Protein AF-A0AAD8F9A7-F1 (afdb_monomer)

Foldseek 3Di:
DDKDFDCPPAQWDQQPDDFDKDPAQQDPVSLVVVLVVDPQFPWWKQQNVRSTIGGHRDDDPPPPCPRTDRDPRITIID

Nearest PDB structures (foldseek):
  6ryw-assembly1_A  TM=6.105E-01  e=3.059E-02  Colletotrichum graminicola M1.001
  6ryv-assembly1_A  TM=6.641E-01  e=1.109E-01  Colletotrichum graminicola M1.001
  2yil-assembly1_A  TM=7.018E-01  e=1.530E-01  Sarcocystis muris
  6ryx-assembly1_A  TM=7.129E-01  e=2.110E-01  Colletotrichum graminicola M1.001
  6stx-assembly1_C  TM=6.663E-01  e=4.873E-01  Colletotrichum graminicola M1.001

Structure (mmCIF, N/CA/C/O backbone):
data_AF-A0AAD8F9A7-F1
#
_entry.id   AF-A0AAD8F9A7-F1
#
loop_
_atom_site.group_PDB
_atom_site.id
_atom_site.type_symbol
_atom_site.label_atom_id
_atom_site.label_alt_id
_atom_site.label_comp_id
_atom_site.label_asym_id
_atom_site.label_entity_id
_atom_site.label_seq_id
_atom_site.pdbx_PDB_ins_code
_atom_site.Cartn_x
_atom_site.Cartn_y
_atom_site.Cartn_z
_atom_site.occupancy
_atom_site.B_iso_or_equiv
_atom_site.auth_seq_id
_atom_site.auth_comp_id
_atom_site.auth_asym_id
_atom_site.auth_atom_id
_atom_site.pdbx_PDB_model_num
ATOM 1 N N . SER A 1 1 ? -12.841 -9.363 -2.003 1.00 49.12 1 SER A N 1
ATOM 2 C CA . SER A 1 1 ? -12.804 -7.891 -1.933 1.00 49.12 1 SER A CA 1
ATOM 3 C C . SER A 1 1 ? -12.319 -7.353 -3.263 1.00 49.12 1 SER A C 1
ATOM 5 O O . SER A 1 1 ? -11.317 -7.857 -3.755 1.00 49.12 1 SER A O 1
ATOM 7 N N . ASN A 1 2 ? -13.045 -6.413 -3.873 1.00 54.66 2 ASN A N 1
ATOM 8 C CA . ASN A 1 2 ? -12.640 -5.777 -5.130 1.00 54.66 2 ASN A CA 1
ATOM 9 C C . ASN A 1 2 ? -11.729 -4.592 -4.801 1.00 54.66 2 ASN A C 1
ATOM 11 O O . ASN A 1 2 ? -12.231 -3.559 -4.372 1.00 54.66 2 ASN A O 1
ATOM 15 N N . PHE A 1 3 ? -10.417 -4.764 -4.968 1.00 58.91 3 PHE A N 1
ATOM 16 C CA . PHE A 1 3 ? -9.457 -3.669 -4.838 1.00 58.91 3 PHE A CA 1
ATOM 17 C C . PHE A 1 3 ? -9.486 -2.823 -6.106 1.00 58.91 3 PHE A C 1
ATOM 19 O O . PHE A 1 3 ? -9.356 -3.346 -7.215 1.00 58.91 3 PHE A O 1
ATOM 26 N N . ILE A 1 4 ? -9.641 -1.515 -5.948 1.00 64.31 4 ILE A N 1
ATOM 27 C CA . ILE A 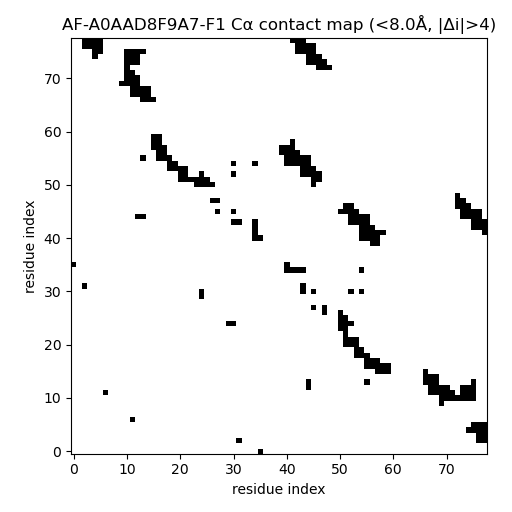1 4 ? -9.606 -0.558 -7.047 1.00 64.31 4 ILE A CA 1
ATOM 28 C C . ILE A 1 4 ? -8.295 0.212 -6.940 1.00 64.31 4 ILE A C 1
ATOM 30 O O . ILE A 1 4 ? -7.937 0.755 -5.892 1.00 64.31 4 ILE A O 1
ATOM 34 N N . ARG A 1 5 ? -7.561 0.279 -8.053 1.00 63.81 5 ARG A N 1
ATOM 35 C CA . ARG A 1 5 ? -6.381 1.136 -8.147 1.00 63.81 5 ARG A CA 1
ATOM 36 C C . ARG A 1 5 ? -6.835 2.590 -8.115 1.00 63.81 5 ARG A C 1
ATOM 38 O O . ARG A 1 5 ? -7.416 3.082 -9.082 1.00 63.81 5 ARG A O 1
ATOM 45 N N . LEU A 1 6 ? 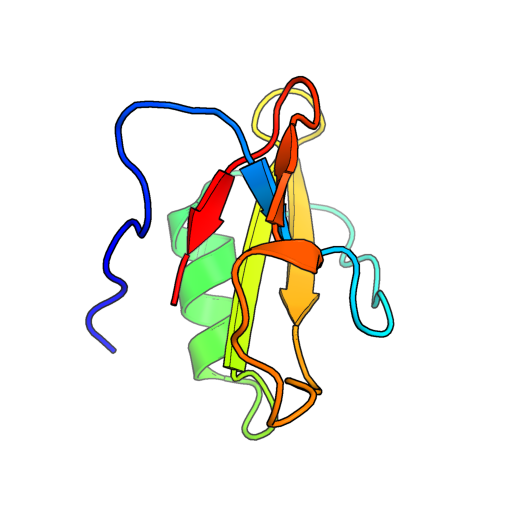-6.564 3.287 -7.020 1.00 58.78 6 LEU A N 1
ATOM 46 C CA . LEU A 1 6 ? -6.809 4.721 -6.936 1.00 58.78 6 LEU A CA 1
ATOM 47 C C . LEU A 1 6 ? -5.588 5.440 -7.526 1.00 58.78 6 LEU A C 1
ATOM 49 O O . LEU A 1 6 ? -4.466 5.177 -7.112 1.00 58.78 6 LEU A O 1
ATOM 53 N N . ASN A 1 7 ? -5.801 6.342 -8.493 1.00 56.19 7 ASN A N 1
ATOM 54 C CA . ASN A 1 7 ? -4.745 7.055 -9.238 1.00 56.19 7 ASN A CA 1
ATOM 55 C C . ASN A 1 7 ? -3.869 6.167 -10.151 1.00 56.19 7 ASN A C 1
ATOM 57 O O . ASN A 1 7 ? -2.693 5.921 -9.899 1.00 56.19 7 ASN A O 1
ATOM 61 N N . VAL A 1 8 ? -4.428 5.758 -11.294 1.00 51.41 8 VAL A N 1
ATOM 62 C CA . VAL A 1 8 ? -3.725 5.026 -12.371 1.00 51.41 8 VAL A CA 1
ATOM 63 C C . VAL A 1 8 ? -2.538 5.777 -13.000 1.00 51.41 8 VAL A C 1
ATOM 65 O O . VAL A 1 8 ? -1.706 5.144 -13.643 1.00 51.41 8 VAL A O 1
ATOM 68 N N . THR A 1 9 ? -2.439 7.097 -12.824 1.00 51.28 9 THR A N 1
ATOM 69 C CA . THR A 1 9 ? -1.481 7.961 -13.536 1.00 51.28 9 THR A CA 1
ATOM 70 C C . THR A 1 9 ? -0.252 8.379 -12.732 1.00 51.28 9 THR A C 1
ATOM 72 O O . THR A 1 9 ? 0.686 8.900 -13.326 1.00 51.28 9 THR A O 1
ATOM 75 N N . LEU A 1 10 ? -0.203 8.162 -11.414 1.00 58.44 10 LEU A N 1
ATOM 76 C CA . LEU A 1 10 ? 0.948 8.553 -10.594 1.00 58.44 10 LEU A CA 1
ATOM 77 C C . LEU A 1 10 ? 1.220 7.480 -9.539 1.00 58.44 10 LEU A C 1
ATOM 79 O O . LEU A 1 10 ? 0.378 7.253 -8.676 1.00 58.44 10 LEU A O 1
ATOM 83 N N . SER A 1 11 ? 2.402 6.861 -9.594 1.00 69.31 11 SER A N 1
ATOM 84 C CA . SER A 1 11 ? 2.950 5.988 -8.548 1.00 69.31 11 SER A CA 1
ATOM 85 C C . SER A 1 11 ? 2.987 6.732 -7.210 1.00 69.31 11 SER A C 1
ATOM 87 O O . SER A 1 11 ? 3.917 7.490 -6.918 1.00 69.31 11 SER A O 1
ATOM 89 N N . ARG A 1 12 ? 1.909 6.603 -6.434 1.00 83.25 12 ARG A N 1
ATOM 90 C CA . ARG A 1 12 ? 1.730 7.263 -5.144 1.00 83.25 12 ARG A CA 1
ATOM 91 C C . ARG A 1 12 ? 1.465 6.229 -4.063 1.00 83.25 12 ARG A C 1
ATOM 93 O O . ARG A 1 12 ? 0.651 5.327 -4.249 1.00 83.25 12 ARG A O 1
ATOM 100 N N . CYS A 1 13 ? 2.121 6.431 -2.932 1.00 85.00 13 CYS A N 1
ATOM 101 C CA . CYS A 1 13 ? 1.927 5.695 -1.689 1.00 85.00 13 CYS A CA 1
ATOM 102 C C . CYS A 1 13 ? 1.058 6.523 -0.746 1.00 85.00 13 CYS A C 1
ATOM 104 O O . CYS A 1 13 ? 1.193 7.751 -0.691 1.00 85.00 13 CYS A O 1
ATOM 106 N N . TYR A 1 14 ? 0.235 5.854 0.053 1.00 84.75 14 TYR A N 1
ATOM 107 C CA . TYR A 1 14 ? -0.321 6.451 1.259 1.00 84.75 14 TYR A CA 1
ATOM 108 C C . TYR A 1 14 ? 0.758 6.497 2.348 1.00 84.75 14 TYR A C 1
ATOM 110 O O . TYR A 1 14 ? 1.313 5.462 2.700 1.00 84.75 14 TYR A O 1
ATOM 118 N N . THR A 1 15 ? 1.064 7.678 2.887 1.00 77.31 15 THR A N 1
ATOM 119 C CA . THR A 1 15 ? 2.128 7.865 3.899 1.00 77.31 15 THR A CA 1
ATOM 120 C C . THR A 1 15 ? 1.587 8.134 5.308 1.00 77.31 15 THR A C 1
ATOM 122 O O . THR A 1 15 ? 2.335 8.573 6.176 1.00 77.31 15 THR A O 1
ATOM 125 N N . GLY A 1 16 ? 0.277 7.968 5.522 1.00 65.69 16 GLY A N 1
ATOM 126 C CA . GLY A 1 16 ? -0.428 8.471 6.704 1.00 65.69 16 GLY A CA 1
ATOM 127 C C . GLY A 1 16 ? -0.559 7.520 7.897 1.00 65.69 16 GLY A C 1
ATOM 128 O O . GLY A 1 16 ? -1.113 7.958 8.898 1.00 65.69 16 GLY A O 1
ATOM 129 N N . ALA A 1 17 ? -0.117 6.256 7.826 1.00 61.03 17 ALA A N 1
ATOM 130 C CA . ALA A 1 17 ? -0.264 5.321 8.950 1.00 61.03 17 ALA A CA 1
ATOM 131 C C . ALA A 1 17 ? 0.724 4.144 8.953 1.00 61.03 17 ALA A C 1
ATOM 133 O O . ALA A 1 17 ? 1.347 3.837 7.939 1.00 61.03 17 ALA A O 1
ATOM 134 N N . LEU A 1 18 ? 0.827 3.536 10.142 1.00 57.03 18 LEU A N 1
ATOM 135 C CA . LEU A 1 18 ? 1.791 2.540 10.618 1.00 57.03 18 LEU A 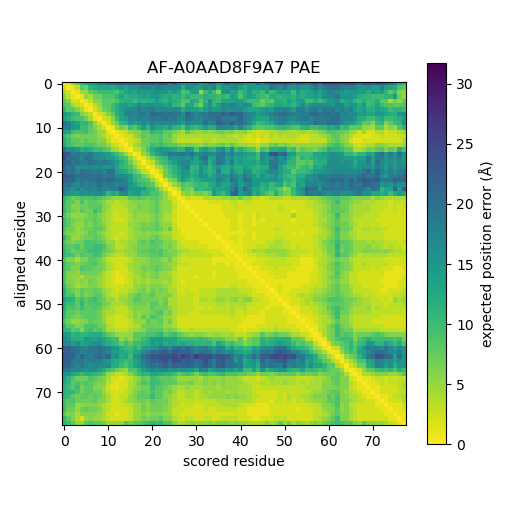CA 1
ATOM 136 C C . LEU A 1 18 ? 1.979 1.319 9.706 1.00 57.03 18 LEU A C 1
ATOM 138 O O . LEU A 1 18 ? 1.028 0.690 9.252 1.00 57.03 18 LEU A O 1
ATOM 142 N N . TYR A 1 19 ? 3.253 0.973 9.532 1.00 57.06 19 TYR A N 1
ATOM 143 C CA . TYR A 1 19 ? 3.758 -0.110 8.701 1.00 57.06 19 TYR A CA 1
ATOM 144 C C . TYR A 1 19 ? 3.930 -1.380 9.538 1.00 57.06 19 TYR A C 1
ATOM 146 O O . TYR A 1 19 ? 4.624 -1.362 10.554 1.00 57.06 19 TYR A O 1
ATOM 154 N N . ALA A 1 20 ? 3.370 -2.499 9.086 1.00 55.62 20 ALA A N 1
ATOM 155 C CA . ALA A 1 20 ? 3.822 -3.820 9.510 1.00 55.62 20 ALA A CA 1
ATOM 156 C C . ALA A 1 20 ? 4.536 -4.470 8.314 1.00 55.62 20 ALA A C 1
ATOM 158 O O . ALA A 1 20 ? 3.850 -4.910 7.389 1.00 55.62 20 ALA A O 1
ATOM 159 N N . PRO A 1 21 ? 5.883 -4.506 8.274 1.00 53.09 21 PRO A N 1
ATOM 160 C CA . PRO A 1 21 ? 6.593 -5.164 7.188 1.00 53.09 21 PRO A CA 1
ATOM 161 C C . PRO A 1 21 ? 6.299 -6.662 7.247 1.00 53.09 21 PRO A C 1
ATOM 163 O O . PRO A 1 21 ? 6.708 -7.353 8.180 1.00 53.09 21 PRO A O 1
ATOM 166 N N . LEU A 1 22 ? 5.581 -7.170 6.248 1.00 55.31 22 LEU A N 1
ATOM 167 C CA . LEU A 1 22 ? 5.403 -8.605 6.069 1.00 55.31 22 LEU A CA 1
ATOM 168 C C . LEU A 1 22 ? 6.422 -9.077 5.042 1.00 55.31 22 LEU A C 1
ATOM 170 O O . LEU A 1 22 ? 6.391 -8.707 3.869 1.00 55.31 22 LEU A O 1
ATOM 174 N N . SER A 1 23 ? 7.392 -9.845 5.525 1.00 53.75 23 SER A N 1
ATOM 175 C CA . SER A 1 23 ? 8.477 -10.364 4.713 1.00 53.75 23 SER A CA 1
ATOM 176 C C . SER A 1 23 ? 7.945 -11.456 3.784 1.00 53.75 23 SER A C 1
ATOM 178 O O . SER A 1 23 ? 7.448 -12.485 4.236 1.00 53.75 23 SER A O 1
ATOM 180 N N . SER A 1 24 ? 8.101 -11.219 2.475 1.00 56.28 24 SER A N 1
ATOM 181 C CA . SER A 1 24 ? 7.846 -12.112 1.327 1.00 56.28 24 SER A CA 1
ATOM 182 C C . SER A 1 24 ? 6.443 -12.125 0.695 1.00 56.28 24 SER A C 1
ATOM 184 O O . SER A 1 24 ? 5.882 -13.181 0.419 1.00 56.28 24 SER A O 1
ATOM 186 N N . ILE A 1 25 ? 5.915 -10.951 0.333 1.00 60.94 25 ILE A N 1
ATOM 187 C CA . ILE A 1 25 ? 4.796 -10.868 -0.619 1.00 60.94 25 ILE A CA 1
ATOM 188 C C . ILE A 1 25 ? 5.329 -10.735 -2.048 1.00 60.94 25 ILE A C 1
ATOM 190 O O . ILE A 1 25 ? 5.806 -9.684 -2.465 1.00 60.94 25 ILE A O 1
ATOM 194 N N . VAL A 1 26 ? 5.255 -11.831 -2.809 1.00 66.81 26 VAL A N 1
ATOM 195 C CA . VAL A 1 26 ? 5.813 -11.910 -4.169 1.00 66.81 26 VAL A CA 1
ATOM 196 C C . VAL A 1 26 ? 4.963 -11.119 -5.157 1.00 66.81 26 VAL A C 1
ATOM 198 O O . VAL A 1 26 ? 5.510 -10.472 -6.051 1.00 66.81 26 VAL A O 1
ATOM 201 N N . GLN A 1 27 ? 3.638 -11.147 -5.002 1.00 82.75 27 GLN A N 1
ATOM 202 C CA . GLN A 1 27 ? 2.711 -10.554 -5.957 1.00 82.75 27 GLN A CA 1
ATOM 203 C C . GLN A 1 27 ? 1.686 -9.643 -5.281 1.00 82.75 27 GLN A C 1
ATOM 205 O O . GLN A 1 27 ? 1.282 -9.852 -4.140 1.00 82.75 27 GLN A O 1
ATOM 210 N N . LEU A 1 28 ? 1.185 -8.662 -6.036 1.00 83.94 28 LEU A N 1
ATOM 211 C CA . LEU A 1 28 ? 0.087 -7.789 -5.609 1.00 83.94 28 LEU A CA 1
ATOM 212 C C . LEU A 1 28 ? -1.129 -8.579 -5.093 1.00 83.94 28 LEU A C 1
ATOM 214 O O . LEU A 1 28 ? -1.808 -8.143 -4.168 1.00 83.94 28 LEU A O 1
ATOM 218 N N . ILE A 1 29 ? -1.423 -9.745 -5.671 1.00 86.75 29 ILE A N 1
ATOM 219 C CA . ILE A 1 29 ? -2.564 -10.549 -5.227 1.00 86.75 29 ILE A CA 1
ATOM 220 C C . ILE A 1 29 ? -2.390 -11.061 -3.791 1.00 86.75 29 ILE A C 1
ATOM 222 O O . ILE A 1 29 ? -3.367 -11.106 -3.045 1.00 86.75 29 ILE A O 1
ATOM 226 N N . ASP A 1 30 ? -1.160 -11.356 -3.368 1.00 84.56 30 ASP A N 1
ATOM 227 C CA . ASP A 1 30 ? -0.880 -11.805 -2.004 1.00 84.56 30 ASP A CA 1
ATOM 228 C C . ASP A 1 30 ? -1.069 -10.648 -1.011 1.00 84.56 30 ASP A C 1
ATOM 230 O O . ASP A 1 30 ? -1.639 -10.847 0.062 1.00 84.56 30 ASP A O 1
ATOM 234 N N . CYS A 1 31 ? -0.695 -9.418 -1.398 1.00 84.56 31 CYS A N 1
ATOM 235 C CA . CYS A 1 31 ? -1.004 -8.193 -0.645 1.00 84.56 31 CYS A CA 1
ATOM 236 C C . CYS A 1 31 ? -2.508 -8.033 -0.423 1.00 84.56 31 CYS A C 1
ATOM 238 O O . CYS A 1 31 ? -2.970 -7.792 0.694 1.00 84.56 31 CYS A O 1
ATOM 240 N N . CYS A 1 32 ? -3.276 -8.167 -1.503 1.00 86.25 32 CYS A N 1
ATOM 241 C CA . CYS A 1 32 ? -4.726 -8.044 -1.482 1.00 86.25 32 CYS A CA 1
ATOM 242 C C . CYS A 1 32 ? -5.362 -9.127 -0.599 1.00 86.25 32 CYS A C 1
ATOM 244 O O . CYS A 1 32 ? -6.235 -8.834 0.220 1.00 86.25 32 CYS A O 1
ATOM 246 N N . ALA A 1 33 ? -4.910 -10.377 -0.734 1.00 86.75 33 ALA A N 1
ATOM 247 C CA . ALA A 1 33 ? -5.398 -11.505 0.054 1.00 86.75 33 ALA A CA 1
ATOM 248 C C . ALA A 1 33 ? -5.091 -11.334 1.547 1.00 86.75 33 ALA A C 1
ATOM 250 O O . ALA A 1 33 ? -5.935 -11.618 2.396 1.00 86.75 33 ALA A O 1
ATOM 251 N N . LEU A 1 34 ? -3.900 -10.840 1.874 1.00 82.62 34 LEU A N 1
ATOM 252 C CA . LEU A 1 34 ? -3.498 -10.534 3.237 1.00 82.62 34 LEU A CA 1
ATOM 253 C C . LEU A 1 34 ? -4.345 -9.404 3.837 1.00 82.62 34 LEU A C 1
ATOM 255 O O . LEU A 1 34 ? -4.875 -9.559 4.935 1.00 82.62 34 LEU A O 1
ATOM 259 N N . CYS A 1 35 ? -4.519 -8.299 3.110 1.00 85.44 35 CYS A N 1
ATOM 260 C CA . CYS A 1 35 ? -5.378 -7.200 3.541 1.00 85.44 35 CYS A CA 1
ATOM 261 C C . CYS A 1 35 ? -6.820 -7.679 3.775 1.00 85.44 35 CYS A C 1
ATOM 263 O O . CYS A 1 35 ? -7.434 -7.318 4.771 1.00 85.44 35 CYS A O 1
ATOM 265 N N . ALA A 1 36 ? -7.337 -8.578 2.931 1.00 86.75 36 ALA A N 1
ATOM 266 C CA . ALA A 1 36 ? -8.661 -9.173 3.121 1.00 86.75 36 ALA A CA 1
ATOM 267 C C . ALA A 1 36 ? -8.776 -10.059 4.380 1.00 86.75 36 ALA A C 1
ATOM 269 O O . ALA A 1 36 ? -9.874 -10.210 4.911 1.00 86.75 36 ALA A O 1
ATOM 270 N N . LYS A 1 37 ? -7.671 -10.643 4.863 1.00 86.06 37 LYS A N 1
ATOM 271 C CA . LYS A 1 37 ? -7.634 -11.421 6.116 1.00 86.06 37 LYS A CA 1
ATOM 272 C C . LYS A 1 37 ? -7.519 -10.539 7.360 1.00 86.06 37 LYS A C 1
ATOM 274 O O . LYS A 1 37 ? -7.930 -10.961 8.437 1.00 86.06 37 LYS A O 1
ATOM 279 N N . TYR A 1 38 ? -6.945 -9.346 7.234 1.00 84.25 38 TYR A N 1
ATOM 280 C CA . TYR A 1 38 ? -6.725 -8.446 8.359 1.00 84.25 38 TYR A CA 1
ATOM 281 C C . TYR A 1 38 ? -7.894 -7.466 8.488 1.00 84.25 38 TYR A C 1
ATOM 283 O O . TYR A 1 38 ? -8.022 -6.534 7.702 1.00 84.25 38 TYR A O 1
ATOM 291 N N . SER A 1 39 ? -8.757 -7.658 9.490 1.00 85.62 39 SE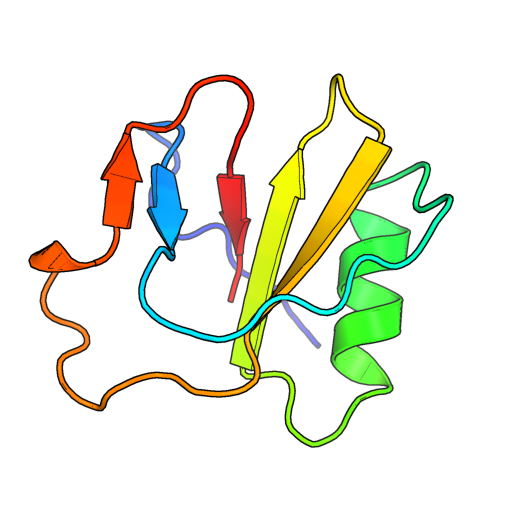R A N 1
ATOM 292 C CA . SER A 1 39 ? -10.019 -6.909 9.648 1.00 85.62 39 SER A CA 1
ATOM 293 C C . SER A 1 39 ? -9.853 -5.388 9.762 1.00 85.62 39 SER A C 1
ATOM 295 O O . SER A 1 39 ? -10.769 -4.634 9.428 1.00 85.62 39 SER A O 1
ATOM 297 N N . LEU A 1 40 ? -8.685 -4.928 10.216 1.00 84.12 40 LEU A N 1
ATOM 298 C CA . LEU A 1 40 ? -8.357 -3.507 10.314 1.00 84.12 40 LEU A CA 1
ATOM 299 C C . LEU A 1 40 ? -7.779 -2.936 9.016 1.00 84.12 40 LEU A C 1
ATOM 301 O O . LEU A 1 40 ? -7.638 -1.724 8.921 1.00 84.12 40 LEU A O 1
ATOM 305 N N . CYS A 1 41 ? -7.459 -3.759 8.014 1.00 84.75 41 CYS A N 1
ATOM 306 C CA . CYS A 1 41 ? -6.893 -3.265 6.768 1.00 84.75 41 CYS A CA 1
ATOM 307 C C . CYS A 1 41 ? -7.901 -2.387 6.016 1.00 84.75 41 CYS A C 1
ATOM 309 O O . CYS A 1 41 ? -9.057 -2.753 5.800 1.00 84.75 41 CYS A O 1
ATOM 311 N N . LYS A 1 42 ? -7.439 -1.208 5.612 1.00 84.25 42 LYS A N 1
ATOM 312 C CA . LYS A 1 42 ? -8.176 -0.185 4.866 1.00 84.25 42 LYS A CA 1
ATOM 313 C C . LYS A 1 42 ? -7.580 0.089 3.483 1.00 84.25 42 LYS A C 1
ATOM 315 O O . LYS A 1 42 ? -8.144 0.887 2.740 1.00 84.25 42 LYS A O 1
ATOM 320 N N . GLY A 1 43 ? -6.440 -0.519 3.158 1.00 85.00 43 GLY A N 1
ATOM 321 C CA . GLY A 1 43 ? -5.747 -0.399 1.877 1.00 85.00 43 GLY A CA 1
ATOM 322 C C . GLY A 1 43 ? -4.329 -0.963 1.951 1.00 85.00 43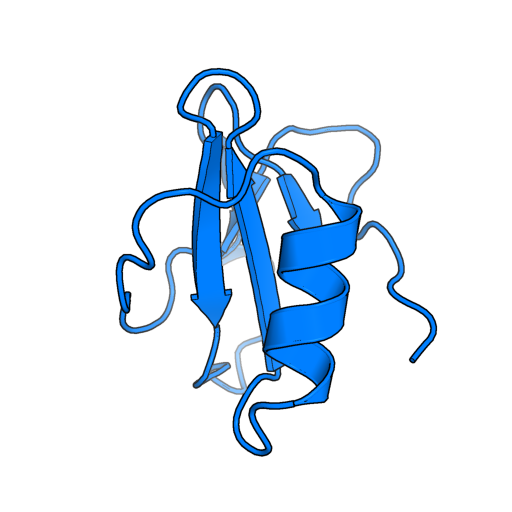 GLY A C 1
ATOM 323 O O . GLY A 1 43 ? -3.892 -1.415 3.008 1.00 85.00 43 GLY A O 1
ATOM 324 N N . ILE A 1 44 ? -3.607 -0.922 0.836 1.00 86.62 44 ILE A N 1
ATOM 325 C CA . ILE A 1 44 ? -2.225 -1.406 0.737 1.00 86.62 44 ILE A CA 1
ATOM 326 C C . ILE A 1 44 ? -1.349 -0.425 -0.042 1.00 86.62 44 ILE A C 1
ATOM 328 O O . ILE A 1 44 ? -1.812 0.166 -1.015 1.00 86.62 44 ILE A O 1
ATOM 332 N N . ASN A 1 45 ? -0.075 -0.308 0.328 1.00 87.50 45 ASN A N 1
ATOM 333 C CA . ASN A 1 45 ? 0.973 0.145 -0.588 1.00 87.50 45 ASN A CA 1
ATOM 334 C C . ASN A 1 45 ? 1.722 -1.083 -1.103 1.00 87.50 45 ASN A C 1
ATOM 336 O O . ASN A 1 45 ? 2.222 -1.878 -0.308 1.00 87.50 45 ASN A O 1
ATOM 340 N N . TYR A 1 46 ? 1.808 -1.238 -2.421 1.00 86.62 46 TYR A N 1
ATOM 341 C CA . TYR A 1 46 ? 2.573 -2.315 -3.041 1.00 86.62 46 TYR A CA 1
ATOM 342 C C . TYR A 1 46 ? 3.838 -1.777 -3.700 1.00 86.62 46 TYR A C 1
ATOM 344 O O . TYR A 1 46 ? 3.751 -0.868 -4.534 1.00 86.62 46 TYR A O 1
ATOM 352 N N . HIS A 1 47 ? 4.974 -2.391 -3.356 1.00 86.62 47 HIS A N 1
ATOM 353 C CA . HIS A 1 47 ? 6.294 -2.083 -3.903 1.00 86.62 47 HIS A CA 1
ATOM 354 C C . HIS A 1 47 ? 6.813 -3.257 -4.747 1.00 86.62 47 HIS A C 1
ATOM 356 O O . HIS A 1 47 ? 7.312 -4.240 -4.180 1.00 86.62 47 HIS A O 1
ATOM 362 N N . PRO A 1 48 ? 6.656 -3.228 -6.087 1.00 84.12 48 PRO A N 1
ATOM 363 C CA . PRO A 1 48 ? 6.942 -4.387 -6.927 1.00 84.12 48 PRO A CA 1
ATOM 364 C C . PRO A 1 48 ? 8.430 -4.742 -7.004 1.00 84.12 48 PRO A C 1
ATOM 366 O O . PRO A 1 48 ? 8.748 -5.931 -7.055 1.00 84.12 48 PRO A O 1
ATOM 369 N N . THR A 1 49 ? 9.347 -3.769 -6.971 1.00 85.25 49 THR A N 1
ATOM 370 C CA . THR A 1 49 ? 10.795 -4.054 -7.006 1.00 85.25 49 THR A CA 1
ATOM 371 C C . THR A 1 49 ? 11.252 -4.680 -5.693 1.00 85.25 49 THR A C 1
ATOM 373 O O . THR A 1 49 ? 11.991 -5.665 -5.699 1.00 85.25 49 THR A O 1
ATOM 376 N N . GLY A 1 50 ? 10.774 -4.151 -4.563 1.00 78.56 50 GLY A N 1
ATOM 377 C CA . GLY A 1 50 ? 11.101 -4.668 -3.232 1.00 78.56 50 GLY A CA 1
ATOM 378 C C . GLY A 1 50 ? 10.381 -5.964 -2.853 1.00 78.56 50 GLY A C 1
ATOM 379 O O . GLY A 1 50 ? 10.823 -6.641 -1.928 1.00 78.56 50 GLY A O 1
ATOM 380 N N . ARG A 1 51 ? 9.287 -6.322 -3.547 1.00 80.25 51 ARG A N 1
ATOM 381 C CA . ARG A 1 51 ? 8.344 -7.383 -3.129 1.00 80.25 51 ARG A CA 1
ATOM 382 C C . ARG A 1 51 ? 7.837 -7.150 -1.701 1.00 80.25 51 ARG A C 1
ATOM 384 O O . ARG A 1 51 ? 7.795 -8.055 -0.865 1.00 80.25 51 ARG A O 1
ATOM 391 N N . ILE A 1 52 ? 7.513 -5.888 -1.424 1.00 80.12 52 ILE A N 1
ATOM 392 C CA . ILE A 1 52 ? 7.081 -5.405 -0.112 1.00 80.12 52 ILE A CA 1
ATOM 393 C C . ILE A 1 52 ? 5.633 -4.942 -0.207 1.00 80.12 52 ILE A C 1
ATOM 395 O O . ILE A 1 52 ? 5.195 -4.383 -1.217 1.00 80.12 52 ILE A O 1
ATOM 399 N N . CYS A 1 53 ? 4.902 -5.188 0.875 1.00 82.44 53 CYS A N 1
ATOM 400 C CA . CYS A 1 53 ? 3.539 -4.742 1.055 1.00 82.44 53 CYS A CA 1
ATOM 401 C C . CYS A 1 53 ? 3.383 -4.038 2.3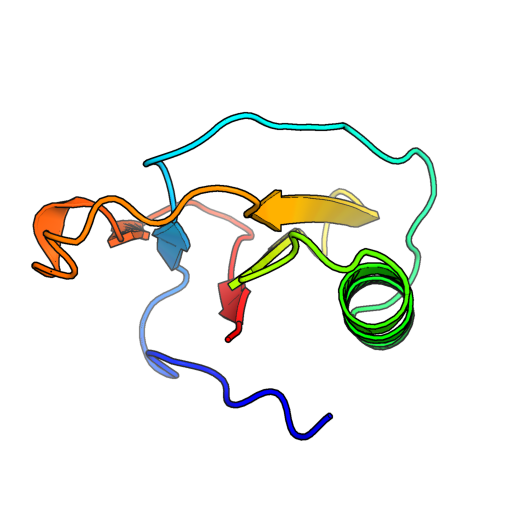92 1.00 82.44 53 CYS A C 1
ATOM 403 O O . CYS A 1 53 ? 3.647 -4.649 3.430 1.00 82.44 53 CYS A O 1
ATOM 405 N N . ASP A 1 54 ? 2.871 -2.816 2.368 1.00 83.12 54 ASP A N 1
ATOM 406 C CA . ASP A 1 54 ? 2.463 -2.129 3.585 1.00 83.12 54 ASP A CA 1
ATOM 407 C C . ASP A 1 54 ? 0.947 -2.235 3.712 1.00 83.12 54 ASP A C 1
ATOM 409 O O . ASP A 1 54 ? 0.215 -1.748 2.846 1.00 83.12 54 ASP A O 1
ATOM 413 N N . LEU A 1 55 ? 0.461 -2.870 4.780 1.00 83.00 55 LEU A N 1
ATOM 414 C CA . LEU A 1 55 ? -0.959 -2.823 5.118 1.00 83.00 55 LEU A CA 1
ATOM 415 C C . LEU A 1 55 ? -1.276 -1.483 5.772 1.00 83.00 55 LEU A C 1
ATOM 417 O O . LEU A 1 55 ? -0.674 -1.121 6.779 1.00 83.00 55 LEU A O 1
ATOM 421 N N . ILE A 1 56 ? -2.267 -0.780 5.241 1.00 83.38 56 ILE A N 1
ATOM 422 C CA . ILE A 1 56 ? -2.757 0.462 5.827 1.00 83.38 56 ILE A CA 1
ATOM 423 C C . ILE A 1 56 ? -3.898 0.113 6.772 1.00 83.38 56 ILE A C 1
ATOM 425 O O . ILE A 1 56 ? -4.961 -0.305 6.320 1.00 83.38 56 ILE A O 1
ATOM 429 N N . THR A 1 57 ? -3.690 0.259 8.078 1.00 79.88 57 THR A N 1
ATOM 430 C CA . THR A 1 57 ? -4.682 -0.109 9.109 1.00 79.88 57 THR A CA 1
ATOM 431 C C . THR A 1 57 ? -5.457 1.087 9.652 1.00 79.88 57 THR A C 1
ATOM 433 O O . THR A 1 57 ? -6.563 0.937 10.166 1.00 79.88 57 THR A O 1
ATOM 436 N N . GLU A 1 58 ? -4.910 2.289 9.479 1.00 75.69 58 GLU A N 1
ATOM 437 C CA . GLU A 1 58 ? -5.536 3.545 9.869 1.00 75.69 58 GLU A CA 1
ATOM 438 C C . GLU A 1 58 ? -5.567 4.484 8.662 1.00 75.69 58 GLU A C 1
ATOM 440 O O . GLU A 1 58 ? -4.546 4.814 8.057 1.00 75.69 58 GLU A O 1
ATOM 445 N N . LEU A 1 59 ? -6.767 4.915 8.287 1.00 69.25 59 LEU A N 1
ATOM 446 C CA . LEU A 1 59 ? -6.934 6.063 7.410 1.00 69.25 59 LEU A CA 1
ATOM 447 C C . LEU A 1 59 ? -7.298 7.221 8.320 1.00 69.25 59 LEU A C 1
ATOM 449 O O . LEU A 1 59 ? -8.280 7.127 9.051 1.00 69.25 59 LEU A O 1
ATOM 453 N N . THR A 1 60 ? -6.523 8.298 8.298 1.00 63.38 60 THR A N 1
ATOM 454 C CA . THR A 1 60 ? -7.031 9.529 8.893 1.00 63.38 60 THR A CA 1
ATOM 455 C C . THR A 1 60 ? -8.178 9.996 7.994 1.00 63.38 60 THR A C 1
ATOM 457 O O . THR A 1 60 ? -8.043 10.013 6.769 1.00 63.38 60 THR A O 1
ATOM 460 N N . ASP A 1 61 ? -9.334 10.329 8.580 1.00 53.53 61 ASP A N 1
ATOM 461 C CA . AS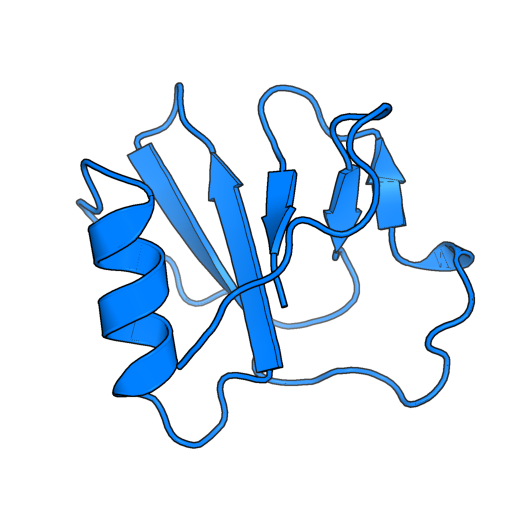P A 1 61 ? -10.549 10.739 7.844 1.00 53.53 61 ASP A CA 1
ATOM 462 C C . ASP A 1 61 ? -10.330 11.969 6.945 1.00 53.53 61 ASP A C 1
ATOM 464 O O . ASP A 1 61 ? -11.139 12.286 6.072 1.00 53.53 61 ASP A O 1
ATOM 468 N N . VAL A 1 62 ? -9.170 12.614 7.073 1.00 54.00 62 VAL A N 1
ATOM 469 C CA . VAL A 1 62 ? -8.600 13.486 6.055 1.00 54.00 62 VAL A CA 1
ATOM 470 C C . VAL A 1 62 ? -8.067 12.629 4.897 1.00 54.00 62 VAL A C 1
ATOM 472 O O . VAL A 1 62 ? -6.879 12.650 4.573 1.00 54.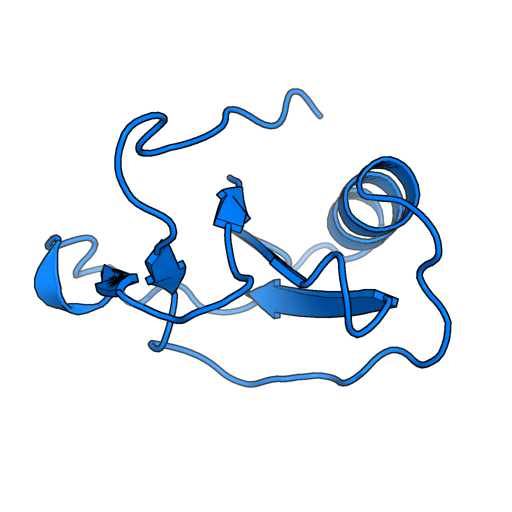00 62 VAL A O 1
ATOM 475 N N . ILE A 1 63 ? -8.965 11.955 4.168 1.00 53.56 63 ILE A N 1
ATOM 476 C CA . ILE A 1 63 ? -8.715 11.530 2.777 1.00 53.56 63 ILE A CA 1
ATOM 477 C C . ILE A 1 63 ? -8.740 12.787 1.884 1.00 53.56 63 ILE A C 1
ATOM 479 O O . ILE A 1 63 ? -9.418 12.880 0.867 1.00 53.56 63 ILE A O 1
ATOM 483 N N . GLY A 1 64 ? -8.004 13.815 2.298 1.00 50.72 64 GLY A N 1
ATOM 484 C CA . GLY A 1 64 ? -7.494 14.833 1.415 1.00 50.72 64 GLY A CA 1
ATOM 485 C C . GLY A 1 64 ? -6.258 14.237 0.765 1.00 50.72 64 GLY A C 1
ATOM 486 O O . GLY A 1 64 ? -5.407 13.645 1.423 1.00 50.72 64 GLY A O 1
ATOM 487 N N . THR A 1 65 ? -6.135 14.418 -0.535 1.00 51.66 65 THR A N 1
ATOM 488 C CA . THR A 1 65 ? -5.013 14.051 -1.414 1.00 51.66 65 THR A CA 1
ATOM 489 C C . THR A 1 65 ? -3.597 14.417 -0.915 1.00 51.66 65 THR A C 1
ATOM 491 O O . THR A 1 65 ? -2.613 14.081 -1.574 1.00 51.66 65 THR A O 1
ATOM 494 N N . ASN A 1 66 ? -3.464 15.049 0.255 1.00 63.25 66 ASN A N 1
ATOM 495 C CA . ASN A 1 66 ? -2.221 15.435 0.912 1.00 63.25 66 ASN A CA 1
ATOM 496 C C . ASN A 1 66 ? -1.396 14.264 1.465 1.00 63.25 66 ASN A C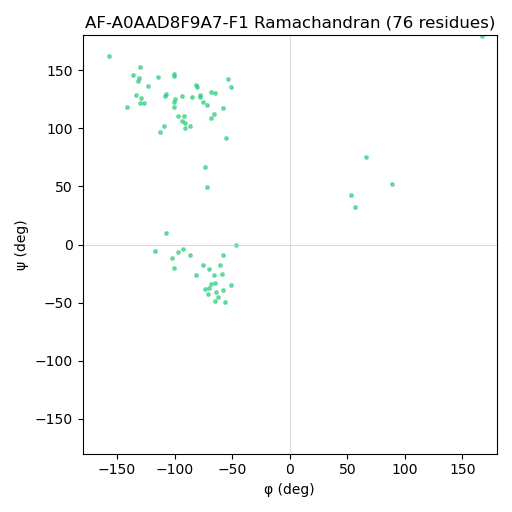 1
ATOM 498 O O . ASN A 1 66 ? -0.185 14.437 1.621 1.00 63.25 66 ASN A O 1
ATOM 502 N N . LEU A 1 67 ? -2.006 13.099 1.713 1.00 73.94 67 LEU A N 1
ATOM 503 C CA . LEU A 1 67 ? -1.311 11.906 2.228 1.00 73.94 67 LEU A CA 1
ATOM 504 C C . LEU A 1 67 ? -0.905 10.899 1.141 1.00 73.94 67 LEU A C 1
ATOM 506 O O . LEU A 1 67 ? -0.180 9.952 1.432 1.00 73.94 67 LEU A O 1
ATOM 510 N N . LEU A 1 68 ? -1.329 11.115 -0.112 1.00 80.00 68 LEU A N 1
ATOM 511 C CA . LEU A 1 68 ? -0.824 10.374 -1.269 1.00 80.00 68 LEU A CA 1
ATOM 512 C C . LEU A 1 68 ? 0.373 11.116 -1.861 1.00 80.00 68 LEU A C 1
ATOM 514 O O . LEU A 1 68 ? 0.208 12.089 -2.609 1.00 80.00 68 LEU A O 1
ATOM 518 N N . LYS A 1 69 ? 1.578 10.651 -1.541 1.00 82.94 69 LYS A N 1
ATOM 519 C CA . LYS A 1 69 ? 2.828 11.248 -2.023 1.00 82.94 69 LYS A CA 1
ATOM 520 C C . LYS A 1 69 ? 3.400 10.444 -3.190 1.00 82.94 69 LYS A C 1
ATOM 522 O O . LYS A 1 69 ? 3.267 9.221 -3.183 1.00 82.94 69 LYS A O 1
ATOM 527 N N . PRO A 1 70 ? 4.030 11.096 -4.186 1.00 84.69 70 PRO A N 1
ATOM 528 C CA . PRO A 1 70 ? 4.835 10.394 -5.177 1.00 84.69 70 PRO A CA 1
ATOM 529 C C . PRO A 1 70 ? 5.940 9.626 -4.456 1.00 84.69 70 PRO A C 1
ATOM 531 O O . PRO A 1 70 ? 6.763 10.232 -3.773 1.00 84.69 70 PRO A O 1
ATOM 534 N N . VAL A 1 71 ? 5.926 8.305 -4.584 1.00 82.50 71 VAL A N 1
ATOM 535 C CA . VAL A 1 71 ? 6.953 7.430 -4.021 1.00 82.50 71 VAL A CA 1
ATOM 536 C C . VAL A 1 71 ? 7.399 6.508 -5.151 1.00 82.50 71 VAL A C 1
ATOM 538 O O . VAL A 1 71 ? 6.547 5.848 -5.758 1.00 82.50 71 VAL A O 1
ATOM 541 N N . PRO A 1 72 ? 8.700 6.502 -5.500 1.00 83.81 72 PRO A N 1
ATOM 542 C CA . PRO A 1 72 ? 9.231 5.583 -6.496 1.00 83.81 72 PRO A CA 1
ATOM 543 C C . PRO A 1 72 ? 8.881 4.144 -6.138 1.00 83.81 72 PRO A C 1
ATOM 545 O O . PRO A 1 72 ? 8.889 3.790 -4.965 1.00 83.81 72 PRO A O 1
ATOM 548 N N . ASP A 1 73 ? 8.584 3.331 -7.152 1.00 83.81 73 ASP A N 1
ATOM 549 C CA . ASP A 1 73 ? 8.256 1.916 -6.957 1.00 83.81 73 ASP A CA 1
ATOM 550 C C . ASP A 1 73 ? 7.078 1.674 -5.997 1.00 83.81 73 ASP A C 1
ATOM 552 O O . ASP A 1 73 ? 7.048 0.665 -5.320 1.00 83.81 73 ASP A O 1
ATOM 556 N N . CYS A 1 74 ? 6.086 2.568 -5.926 1.00 86.00 74 CYS A N 1
ATOM 557 C CA . CYS A 1 74 ? 4.922 2.345 -5.072 1.00 86.00 74 CYS A CA 1
ATOM 558 C C . CYS A 1 74 ? 3.591 2.600 -5.776 1.00 86.00 74 CYS A C 1
ATOM 560 O O . CYS A 1 74 ? 3.419 3.565 -6.523 1.00 86.00 74 CYS A O 1
ATOM 562 N N . THR A 1 75 ? 2.602 1.753 -5.491 1.00 87.25 75 THR A N 1
ATOM 563 C CA . THR A 1 75 ? 1.197 2.007 -5.824 1.00 87.25 75 THR A CA 1
ATOM 564 C C . THR A 1 75 ? 0.284 1.704 -4.638 1.00 87.25 75 THR A C 1
ATOM 566 O O . THR A 1 75 ? 0.308 0.596 -4.104 1.00 87.25 75 THR A O 1
ATOM 569 N N . TYR A 1 76 ? -0.568 2.668 -4.287 1.00 85.25 76 TYR A N 1
ATOM 570 C CA . TYR A 1 76 ? -1.649 2.503 -3.319 1.00 85.25 76 TYR A CA 1
ATOM 571 C C . TYR A 1 76 ? -2.901 1.842 -3.935 1.00 85.25 76 TYR A C 1
ATOM 573 O O . TYR A 1 76 ? -3.335 2.210 -5.030 1.00 85.25 76 TYR A O 1
ATOM 581 N N . TRP A 1 77 ? -3.509 0.899 -3.208 1.00 83.31 77 TRP A N 1
ATOM 582 C CA . TRP A 1 77 ? -4.772 0.234 -3.561 1.00 83.31 77 TRP A CA 1
ATOM 583 C C . TRP A 1 77 ? -5.743 0.250 -2.376 1.00 83.31 77 TRP A C 1
ATOM 585 O O . TRP A 1 77 ? -5.320 0.095 -1.227 1.00 83.31 77 TRP A O 1
ATOM 595 N N . LYS A 1 78 ? -7.040 0.405 -2.658 1.00 78.75 78 LYS A N 1
ATOM 596 C CA . LYS A 1 78 ? -8.123 0.411 -1.665 1.00 78.75 78 LYS A CA 1
ATOM 597 C C . LYS A 1 78 ? -9.239 -0.544 -2.064 1.00 78.75 78 LYS A C 1
ATOM 599 O O . LYS A 1 78 ? -9.494 -0.660 -3.284 1.00 78.75 78 LYS A O 1
#

Organism: Biomphalaria pfeifferi (NCBI:txid112525)

Sequence (78 aa):
SNFIRLNVTLSRCYTGALYAPLSSIVQLIDCCALCAKYSLCKGINYHPTGRICDLITELTDVIGTNLLKPVPDCTYWK

Solvent-accessible surface area (backbone atoms only — not comparable to full-atom values): 4566 Å² total; per-residue (Å²): 134,87,70,44,74,60,63,92,86,53,50,24,24,70,74,72,50,70,75,56,86,52,91,77,34,83,46,72,66,52,44,52,53,49,38,72,71,38,88,56,43,68,31,36,31,41,22,75,87,78,25,38,38,34,48,28,53,52,77,63,91,70,81,50,76,83,41,53,40,84,33,88,65,24,40,28,35,65

Secondary structure (DSSP, 8-state):
----BS-TTS-EEE-SS-----TT--SHHHHHHHHHHSTT--EEEEETTTTEEEEE----S--SGGGEEE-TT-EEE-

Radius of gyration: 11.38 Å; Cα contacts (8 Å, |Δi|>4): 144; chains: 1; bounding box: 24×28×24 Å

pLDDT: mean 73.7, std 13.14, range [49.12, 87.5]

Mean predicted aligned error: 7.91 Å